Protein 2PKP (pdb70)

Foldseek 3Di:
DKQKFFEAEDEEDCELCQQFNPVQVPDDDLLSRLCCGSVSPDVCPSVPQAQRYEYEYEYAHHPDDLDLSSLSSCVSSNYQEYEYQYYNVNVCVSNLAQLRWYKHFHCVPPDGGFIWMQDVVVQWIQRVVVRDITHIDTDDDPSVQQNVLRHDVSSVVVVVVVVVVVD

B-factor: mean 32.88, std 17.93, range [8.74, 93.95]

GO terms:
  GO:0004409 homoaconitate hydratase activity (F, EXP)
  GO:0050075 maleate hydratase activity (F, EXP)
  GO:0008270 zinc ion binding (F, IDA)
  GO:0042803 protein homodimerization activity (F, IDA)
  GO:0003994 aconitate hydratase activity (F, IMP)
  GO:1902494 catalytic complex (C, IMP)

Nearest PDB structures (foldseek):
  2pkp-assembly1_A  TM=1.006E+00  e=1.187E-37  Methanocaldococcus jannaschii DSM 2661
  3vba-assembly2_D  TM=9.486E-01  e=2.256E-21  Methanocaldococcus jannaschii DSM 2661
  1v7l-assembly1_B  TM=9.435E-01  e=1.041E-19  Pyrococcus horikoshii OT3
  2b3y-assembly2_B  TM=7.464E-01  e=1.898E-09  Homo sapiens
  1fgh-assembly1_A  TM=8.667E-01  e=3.818E-08  Bos taurus

Organism: Methanocaldococcus jannaschii (strain ATCC 43067 / DSM 2661 / JAL-1 / JCM 10045 / NBRC 100440) (NCBI:txid243232)

Sequence (167 aa):
MIIKGRAHKFGDDVDTDAIIPGPYLRTTDPYELASHCMAGIDENFPKKVKEGDVIVAGENFGCGSSREQAVIAIKYCGIKAVIAKSFARIFYRNAINVGLIPIIANTDEIKDGDIVEIDLDKEEIVITNKNKTIKCETPKGLEREILAAGGLVNYLKKRKLIQSKKG

Radius of gyration: 15.85 Å; Cα contacts (8 Å, |Δi|>4): 387; chains: 1; bounding box: 47×44×29 Å

Structure (mmCIF, N/CA/C/O backbone):
data_2PKP
#
_entry.id   2PKP
#
_cell.length_a   90.992
_cell.length_b   108.283
_cell.length_c   45.449
_cell.angle_alpha   90.00
_cell.angle_beta   90.00
_cell.angle_gamma   90.00
#
_symmetry.space_group_name_H-M   'C 2 2 21'
#
loop_
_entity.id
_entity.type
_entity.pdbx_description
1 polymer 'Homoaconitase small subunit'
2 non-polymer 'ZINC ION'
3 non-polymer DI(HYDROXYETHYL)ETHER
4 water water
#
loop_
_atom_site.group_PDB
_atom_site.id
_atom_site.type_symbol
_atom_site.label_atom_id
_atom_site.label_alt_id
_atom_site.label_comp_id
_atom_site.label_asym_id
_atom_site.label_entity_id
_atom_site.label_seq_id
_atom_site.pdbx_PDB_ins_code
_atom_site.Cartn_x
_atom_site.Cartn_y
_atom_site.Cartn_z
_atom_site.occupancy
_atom_site.B_iso_or_equiv
_atom_site.auth_seq_id
_atom_site.auth_comp_id
_atom_site.auth_asym_id
_atom_site.auth_atom_id
_atom_site.pdbx_PDB_model_num
ATOM 1 N N . MET A 1 1 ? -5.246 14.599 19.227 1.00 26.47 1 MET A N 1
ATOM 2 C CA . MET A 1 1 ? -4.714 14.665 17.844 1.00 24.37 1 MET A CA 1
ATOM 3 C C . MET A 1 1 ? -3.435 13.851 17.715 1.00 20.90 1 MET A C 1
ATOM 4 O O . MET A 1 1 ? -2.799 13.488 18.707 1.00 19.35 1 MET A O 1
ATOM 9 N N . ILE A 1 2 ? -3.059 13.583 16.475 1.00 18.50 2 ILE A N 1
ATOM 10 C CA . ILE A 1 2 ? -1.871 12.800 16.193 1.00 17.78 2 ILE A CA 1
ATOM 11 C C . ILE A 1 2 ? -0.883 13.559 15.327 1.00 18.04 2 ILE A C 1
ATOM 12 O O . ILE A 1 2 ? -1.252 14.127 14.302 1.00 19.30 2 ILE A O 1
ATOM 17 N N . ILE A 1 3 ? 0.374 13.566 15.755 1.00 16.61 3 ILE A N 1
ATOM 18 C CA . ILE A 1 3 ? 1.439 14.221 15.009 1.00 16.97 3 ILE A CA 1
ATOM 19 C C . ILE A 1 3 ? 2.333 13.099 14.514 1.00 18.62 3 ILE A C 1
ATOM 20 O O . ILE A 1 3 ? 2.876 12.342 15.322 1.00 21.29 3 ILE A O 1
ATOM 25 N N . LYS A 1 4 ? 2.471 12.974 13.197 1.00 14.51 4 LYS A N 1
ATOM 26 C CA . LYS A 1 4 ? 3.299 11.921 12.622 1.00 14.45 4 LYS A CA 1
ATOM 27 C C . LYS A 1 4 ? 4.287 12.469 11.605 1.00 15.07 4 LYS A C 1
ATOM 28 O O . LYS A 1 4 ? 3.908 13.178 10.668 1.00 13.78 4 LYS A O 1
ATOM 34 N N . GLY A 1 5 ? 5.561 12.134 11.797 1.00 12.24 5 GLY A N 1
ATOM 35 C CA . GLY A 1 5 ? 6.589 12.597 10.882 1.00 11.56 5 GLY A CA 1
ATOM 36 C C 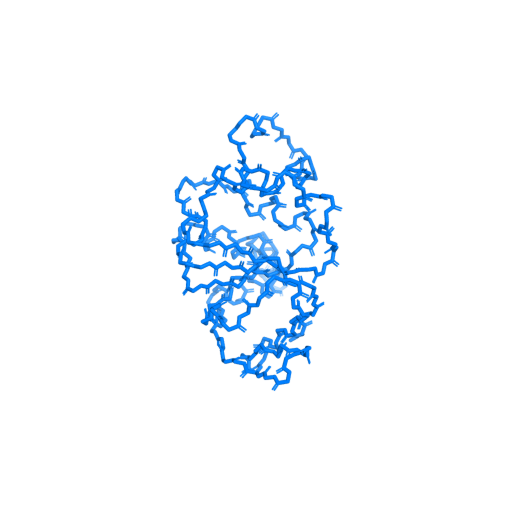. GLY A 1 5 ? 7.932 11.945 11.140 1.00 14.67 5 GLY A C 1
ATOM 37 O O . GLY A 1 5 ? 8.042 11.034 11.963 1.00 13.76 5 GLY A O 1
ATOM 38 N N . ARG A 1 6 ? 8.958 12.413 10.439 1.00 14.60 6 ARG A N 1
ATOM 39 C CA . ARG A 1 6 ? 10.289 11.862 10.603 1.00 15.30 6 ARG A CA 1
ATOM 40 C C . ARG A 1 6 ? 10.992 12.499 11.800 1.00 14.54 6 ARG A C 1
ATOM 41 O O . ARG A 1 6 ? 10.912 13.709 12.014 1.00 11.84 6 ARG A O 1
ATOM 49 N N . ALA A 1 7 ? 11.680 11.668 12.572 1.00 11.60 7 ALA A N 1
ATOM 50 C CA . ALA A 1 7 ? 12.394 12.125 13.752 1.00 14.17 7 ALA A CA 1
ATOM 51 C C . ALA A 1 7 ? 13.822 12.567 13.430 1.00 14.01 7 ALA A C 1
ATOM 52 O O . ALA A 1 7 ? 14.535 11.896 12.692 1.00 12.83 7 ALA A O 1
ATOM 54 N N . HIS A 1 8 ? 14.231 13.705 13.979 1.00 15.15 8 HIS A N 1
ATOM 55 C CA . HIS A 1 8 ? 15.593 14.192 13.780 1.00 15.92 8 HIS A CA 1
ATOM 56 C C . HIS A 1 8 ? 16.165 14.166 15.185 1.00 15.20 8 HIS A C 1
ATOM 57 O O . HIS A 1 8 ? 15.798 14.981 16.032 1.00 13.76 8 HIS A O 1
ATOM 64 N N . LYS A 1 9 ? 17.045 13.201 15.428 1.00 14.10 9 LYS A N 1
ATOM 65 C CA . LYS A 1 9 ? 17.611 13.002 16.749 1.00 15.44 9 LYS A CA 1
ATOM 66 C C . LYS A 1 9 ? 18.903 13.733 17.098 1.00 15.52 9 LYS A C 1
ATOM 67 O O . LYS A 1 9 ? 19.861 13.748 16.329 1.00 16.34 9 LYS A O 1
ATOM 73 N N . PHE A 1 10 ? 18.907 14.310 18.292 1.00 18.02 10 PHE A N 1
ATOM 74 C CA . PHE A 1 10 ? 20.044 15.048 18.825 1.00 15.69 10 PHE A CA 1
ATOM 75 C C . PHE A 1 10 ? 20.335 14.520 20.233 1.00 17.31 10 PHE A C 1
ATOM 76 O O . PHE A 1 10 ? 19.518 13.789 20.807 1.00 16.90 10 PHE A O 1
ATOM 84 N N . GLY A 1 11 ? 21.491 14.891 20.785 1.00 14.75 11 GLY A N 1
ATOM 85 C CA . GLY A 1 11 ? 21.868 14.422 22.108 1.00 14.94 11 GLY A CA 1
ATOM 86 C C . GLY A 1 11 ? 21.417 15.259 23.290 1.00 16.44 11 GLY A C 1
ATOM 87 O O . GLY A 1 11 ? 20.354 15.885 23.267 1.00 16.51 11 GLY A O 1
ATOM 88 N N . ASP A 1 12 ? 22.234 15.253 24.340 1.00 19.22 12 ASP A N 1
ATOM 89 C CA . ASP A 1 12 ? 21.948 16.002 25.560 1.00 19.40 12 ASP A CA 1
ATOM 90 C C . ASP A 1 12 ? 22.406 17.451 25.478 1.00 21.07 12 ASP A C 1
ATOM 91 O O . ASP A 1 12 ? 23.258 17.813 24.667 1.00 18.28 12 ASP A O 1
ATOM 96 N N . ASP A 1 13 ? 21.811 18.270 26.334 1.00 22.78 13 ASP A N 1
ATOM 97 C CA . ASP A 1 13 ? 22.140 19.679 26.453 1.00 25.57 13 ASP A CA 1
ATOM 98 C C . ASP A 1 13 ? 22.173 20.499 25.174 1.00 25.79 13 ASP A C 1
ATOM 99 O O . ASP A 1 13 ? 23.091 21.297 24.972 1.00 24.50 13 ASP A O 1
ATOM 104 N N . VAL A 1 14 ? 21.184 20.312 24.307 1.00 26.27 14 VAL A N 1
ATOM 105 C CA . VAL A 1 14 ? 21.119 21.096 23.080 1.00 24.85 14 VAL A CA 1
ATOM 106 C C . VAL A 1 14 ? 20.609 22.476 23.490 1.00 27.58 14 VAL A C 1
ATOM 107 O O . VAL A 1 14 ? 19.409 22.661 23.704 1.00 27.37 14 VAL A O 1
ATOM 111 N N . ASP A 1 15 ? 21.517 23.444 23.599 1.00 27.94 15 ASP A N 1
ATOM 112 C CA . ASP A 1 15 ? 21.140 24.789 24.039 1.00 27.81 15 ASP A CA 1
ATOM 113 C C . ASP A 1 15 ? 20.605 25.711 22.957 1.00 25.78 15 ASP A C 1
ATOM 114 O O . ASP A 1 15 ? 20.675 25.405 21.771 1.00 25.20 15 ASP A O 1
ATOM 119 N N . THR A 1 16 ? 20.074 26.851 23.388 1.00 26.22 16 THR A N 1
ATOM 120 C CA . THR A 1 16 ? 19.503 27.837 22.480 1.00 30.96 16 THR A CA 1
ATOM 121 C C . THR A 1 16 ? 20.448 28.288 21.369 1.00 32.18 16 THR A C 1
ATOM 122 O O . THR A 1 16 ? 20.000 28.566 20.257 1.00 34.32 16 THR A O 1
ATOM 126 N N . ASP A 1 17 ? 21.745 28.360 21.657 1.00 33.05 17 ASP A N 1
ATOM 127 C CA . ASP A 1 17 ? 22.708 28.779 20.637 1.00 34.71 17 ASP A CA 1
ATOM 128 C C . ASP A 1 17 ? 22.870 27.727 19.552 1.00 32.61 17 ASP A C 1
ATOM 129 O O . ASP A 1 17 ? 23.137 28.050 18.396 1.00 31.67 17 ASP A O 1
ATOM 134 N N . ALA A 1 18 ? 22.715 26.465 19.935 1.00 29.96 18 ALA A N 1
ATOM 135 C CA . ALA A 1 18 ? 22.809 25.371 18.982 1.00 27.63 18 ALA A CA 1
ATOM 136 C C . ALA A 1 18 ? 21.535 25.406 18.141 1.00 25.68 18 ALA A C 1
ATOM 137 O O . ALA A 1 18 ? 21.565 25.177 16.935 1.00 26.47 18 ALA A O 1
ATOM 139 N N . ILE A 1 19 ? 20.420 25.718 18.795 1.00 23.82 19 ILE A N 1
ATOM 140 C CA . ILE A 1 19 ? 19.124 25.784 18.133 1.00 24.10 19 ILE A CA 1
ATOM 141 C C . ILE A 1 19 ? 19.045 26.954 17.153 1.00 24.98 19 ILE A C 1
ATOM 142 O O . ILE A 1 19 ? 18.555 26.807 16.032 1.00 22.88 19 ILE A O 1
ATOM 147 N N . ILE A 1 20 ? 19.523 28.114 17.582 1.00 25.63 20 ILE A N 1
ATOM 148 C CA . ILE A 1 20 ? 19.515 29.307 16.741 1.00 26.72 20 ILE A CA 1
ATOM 149 C C . ILE A 1 20 ? 20.659 30.223 17.180 1.00 29.50 20 ILE A C 1
ATOM 150 O O . ILE A 1 20 ? 20.501 31.058 18.066 1.00 31.72 20 ILE A O 1
ATOM 155 N N . PRO A 1 21 ? 21.839 30.055 16.567 1.00 32.98 21 PRO A N 1
ATOM 156 C CA . PRO A 1 21 ? 23.035 30.847 16.871 1.00 35.90 21 PRO A CA 1
ATOM 157 C C . PRO A 1 21 ? 22.769 32.336 17.073 1.00 37.94 21 PRO A C 1
ATOM 158 O O . PRO A 1 21 ? 22.028 32.957 16.312 1.00 37.51 21 PRO A O 1
ATOM 162 N N . GLY A 1 22 ? 23.389 32.896 18.109 1.00 41.67 22 GLY A N 1
ATOM 163 C CA . GLY A 1 22 ? 23.222 34.303 18.433 1.00 43.25 22 GLY A CA 1
ATOM 164 C C . GLY A 1 22 ? 23.286 35.302 17.288 1.00 46.10 22 GLY A C 1
ATOM 165 O O . GLY A 1 22 ? 22.468 36.219 17.236 1.00 46.23 22 GLY A O 1
ATOM 166 N N . PRO A 1 23 ? 24.236 35.160 16.350 1.00 47.48 23 PRO A N 1
ATOM 167 C CA . PRO A 1 23 ? 24.331 36.107 15.235 1.00 50.49 23 PRO A CA 1
ATOM 168 C C . PRO A 1 23 ? 23.072 36.285 14.391 1.00 52.48 23 PRO A C 1
ATOM 169 O O . PRO A 1 23 ? 22.833 37.369 13.854 1.00 54.93 23 PRO A O 1
ATOM 173 N N . TYR A 1 24 ? 22.265 35.235 14.274 1.00 53.73 24 TYR A 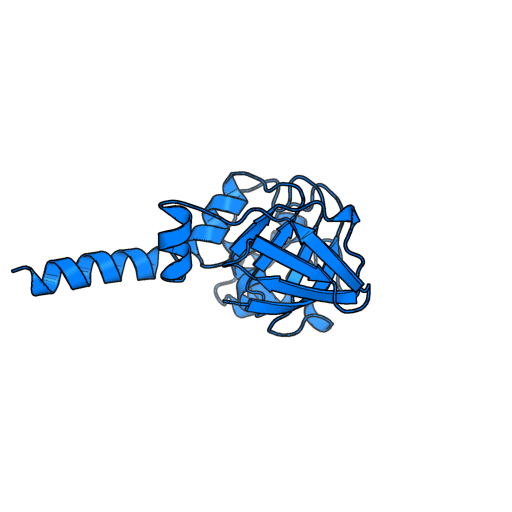N 1
ATOM 174 C CA . TYR A 1 24 ? 21.046 35.317 13.476 1.00 53.31 24 TYR A CA 1
ATOM 175 C C . TYR A 1 24 ? 19.924 36.055 14.193 1.00 55.20 24 TYR A C 1
ATOM 176 O O . TYR A 1 24 ? 18.927 36.426 13.578 1.00 55.72 24 TYR A O 1
ATOM 185 N N . LEU A 1 25 ? 20.089 36.270 15.492 1.00 58.02 25 LEU A N 1
ATOM 186 C CA . LEU A 1 25 ? 19.074 36.951 16.285 1.00 61.79 25 LEU A CA 1
ATOM 187 C C . LEU A 1 25 ? 18.780 38.373 15.808 1.00 65.19 25 LEU A C 1
ATOM 188 O O . LEU A 1 25 ? 17.883 39.036 16.331 1.00 64.68 25 LEU A O 1
ATOM 193 N N . ARG A 1 26 ? 19.529 38.838 14.814 1.00 67.38 26 ARG A N 1
ATOM 194 C CA . ARG A 1 26 ? 19.328 40.182 14.286 1.00 70.76 26 ARG A CA 1
ATOM 195 C C . ARG A 1 26 ? 18.387 40.161 13.086 1.00 70.26 26 ARG A C 1
ATOM 196 O O . ARG A 1 26 ? 18.722 40.661 12.012 1.00 70.79 26 ARG A O 1
ATOM 204 N N . THR A 1 27 ? 17.207 39.575 13.275 1.00 71.03 27 THR A N 1
ATOM 205 C CA . THR A 1 27 ? 16.214 39.490 12.210 1.00 71.70 27 THR A CA 1
ATOM 206 C C . THR A 1 27 ? 14.799 39.469 12.772 1.00 72.94 27 THR A C 1
ATOM 207 O O . THR A 1 27 ? 14.580 39.075 13.916 1.00 72.13 27 THR A O 1
ATOM 211 N N . THR A 1 28 ? 13.842 39.894 11.954 1.00 72.17 28 THR A N 1
ATOM 212 C CA . THR A 1 28 ? 12.441 39.927 12.357 1.00 72.25 28 THR A CA 1
ATOM 213 C C . THR A 1 28 ? 11.715 38.694 11.840 1.00 67.76 28 THR A C 1
ATOM 214 O O . THR A 1 28 ? 11.058 37.984 12.598 1.00 70.16 28 THR A O 1
ATOM 218 N N . ASP A 1 29 ? 11.847 38.448 10.542 1.00 66.29 29 ASP A N 1
ATOM 219 C CA . ASP A 1 29 ? 11.197 37.317 9.900 1.00 62.04 29 ASP A CA 1
ATOM 220 C C . ASP A 1 29 ? 11.434 36.005 10.649 1.00 57.19 29 ASP A C 1
ATOM 221 O O . ASP A 1 29 ? 12.575 35.585 10.844 1.00 56.71 29 ASP A O 1
ATOM 226 N N . PRO A 1 30 ? 10.350 35.347 11.091 1.00 52.48 30 PRO A N 1
ATOM 227 C CA . PRO A 1 30 ? 10.467 34.080 11.816 1.00 47.67 30 PRO A CA 1
ATOM 228 C C . PRO A 1 30 ? 10.996 32.993 10.885 1.00 44.74 30 PRO A C 1
ATOM 229 O O . PRO A 1 30 ? 11.728 32.101 11.304 1.00 39.83 30 PRO A O 1
ATOM 233 N N . TYR A 1 31 ? 10.617 33.081 9.616 1.00 44.39 31 TYR A N 1
ATOM 234 C CA . TYR A 1 31 ? 11.066 32.125 8.615 1.00 45.78 31 TYR A CA 1
ATOM 235 C C . TYR A 1 31 ? 12.569 32.280 8.427 1.00 46.77 31 TYR A C 1
ATOM 236 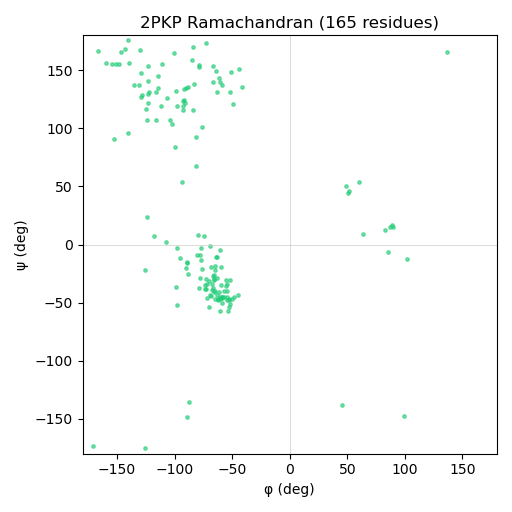O O . TYR A 1 31 ? 13.266 31.319 8.098 1.00 47.49 31 TYR A O 1
ATOM 245 N N . GLU A 1 32 ? 13.061 33.498 8.641 1.00 47.61 32 GLU A N 1
ATOM 246 C CA . GLU A 1 32 ? 14.485 33.782 8.516 1.00 47.96 32 GLU A CA 1
ATOM 247 C C . GLU A 1 32 ? 15.189 33.034 9.640 1.00 42.46 32 GLU A C 1
ATOM 248 O O . GLU A 1 32 ? 16.275 32.483 9.460 1.00 39.88 32 GLU A O 1
ATOM 254 N N . LEU A 1 33 ? 14.556 33.026 10.807 1.00 37.32 33 LEU A N 1
ATOM 255 C CA . LEU A 1 33 ? 15.091 32.332 11.967 1.00 32.83 33 LEU A CA 1
ATOM 256 C C . LEU A 1 33 ? 15.028 30.831 11.719 1.00 30.39 33 LEU A C 1
ATOM 257 O O . LEU A 1 33 ? 15.979 30.101 11.995 1.00 31.45 33 LEU A O 1
ATOM 262 N N . ALA A 1 34 ? 13.901 30.383 11.180 1.00 27.05 34 ALA A N 1
ATOM 263 C CA . ALA A 1 34 ? 13.690 28.970 10.900 1.00 24.61 34 ALA A CA 1
ATOM 264 C C . ALA A 1 34 ? 14.732 28.410 9.936 1.00 24.10 34 ALA A C 1
ATOM 265 O O . ALA A 1 34 ? 15.137 27.258 10.060 1.00 21.89 34 ALA A O 1
ATOM 267 N N . SER A 1 35 ? 15.179 29.226 8.986 1.00 23.54 35 SER A N 1
ATOM 268 C CA . SER A 1 35 ? 16.165 28.777 8.012 1.00 25.11 35 SER A CA 1
ATOM 269 C C . SER A 1 35 ? 17.505 28.401 8.652 1.00 24.11 35 SER A C 1
ATOM 270 O O . SER A 1 35 ? 18.370 27.817 8.002 1.00 25.96 35 SER A O 1
ATOM 273 N N . HIS A 1 36 ? 17.682 28.732 9.925 1.00 23.68 36 HIS A N 1
ATOM 274 C CA . HIS A 1 36 ? 18.922 28.382 10.609 1.00 23.76 36 HIS A CA 1
ATOM 275 C C . HIS A 1 36 ? 18.675 27.568 11.870 1.00 22.90 36 HIS A C 1
ATOM 276 O O . HIS A 1 36 ? 19.501 27.537 12.779 1.00 24.82 36 HIS A O 1
ATOM 283 N N . CYS A 1 37 ? 17.530 26.894 11.907 1.00 23.51 37 CYS A N 1
ATOM 284 C CA . CYS A 1 37 ? 17.171 26.068 13.045 1.00 21.45 37 CYS A CA 1
ATOM 285 C C . CYS A 1 37 ? 18.171 24.926 13.204 1.00 21.61 37 CYS A C 1
ATOM 286 O O . CYS A 1 37 ? 18.489 24.232 12.238 1.00 21.97 37 CYS A O 1
ATOM 289 N N . MET A 1 38 ? 18.663 24.742 14.426 1.00 19.70 38 MET A N 1
ATOM 290 C CA . MET A 1 38 ? 19.634 23.688 14.742 1.00 23.76 38 MET A CA 1
ATOM 291 C C . MET A 1 38 ? 20.977 23.858 14.025 1.00 25.66 38 MET A C 1
ATOM 292 O O . MET A 1 38 ? 21.823 22.961 14.072 1.00 25.05 38 MET A O 1
ATOM 297 N N . ALA A 1 39 ? 21.175 24.997 13.366 1.00 26.79 39 ALA A N 1
ATOM 298 C CA . ALA A 1 39 ? 22.417 25.247 12.634 1.00 29.72 39 ALA A CA 1
ATOM 299 C C . ALA A 1 39 ? 23.635 25.206 13.545 1.00 31.87 39 ALA A C 1
ATOM 300 O O . ALA A 1 39 ? 24.757 25.028 13.076 1.00 33.37 39 ALA A O 1
ATOM 302 N N . GLY A 1 40 ? 23.403 25.363 14.846 1.00 32.98 40 GLY A N 1
ATOM 303 C CA . GLY A 1 40 ? 24.487 25.342 15.809 1.00 32.19 40 GLY A CA 1
ATOM 304 C C . GLY A 1 40 ? 25.179 23.998 15.940 1.00 34.05 40 GLY A C 1
ATOM 305 O O . GLY A 1 40 ? 26.352 23.941 16.302 1.00 34.78 40 GLY A O 1
ATOM 306 N N . ILE A 1 41 ? 24.463 22.912 15.659 1.00 34.61 41 ILE A N 1
ATOM 307 C CA . ILE A 1 41 ? 25.058 21.586 15.753 1.00 34.52 41 ILE A CA 1
ATOM 308 C C . ILE A 1 41 ? 24.917 20.769 14.474 1.00 34.35 41 ILE A C 1
ATOM 309 O O . ILE A 1 41 ? 25.681 19.832 14.246 1.00 35.82 41 ILE A O 1
ATOM 314 N N . ASP A 1 42 ? 23.947 21.121 13.636 1.00 34.92 42 ASP A N 1
ATOM 315 C CA . ASP A 1 42 ? 23.757 20.417 12.373 1.00 32.83 42 ASP A CA 1
ATOM 316 C C . ASP A 1 42 ? 23.395 21.387 11.256 1.00 31.40 42 ASP A C 1
ATOM 317 O O . ASP A 1 42 ? 22.238 21.752 11.085 1.00 23.99 42 ASP A O 1
ATOM 322 N N . GLU A 1 43 ? 24.403 21.795 10.496 1.00 33.17 43 GLU A N 1
ATOM 323 C CA . GLU A 1 43 ? 24.214 22.739 9.400 1.00 37.01 43 GLU A CA 1
ATOM 324 C C . GLU A 1 43 ? 23.337 22.192 8.280 1.00 36.22 43 GLU A C 1
ATOM 325 O O . GLU A 1 43 ? 22.922 22.932 7.392 1.00 38.22 43 GLU A O 1
ATOM 331 N N . ASN A 1 44 ? 23.053 20.898 8.320 1.00 37.80 44 ASN A N 1
ATOM 332 C CA . ASN A 1 44 ? 22.230 20.284 7.288 1.00 38.48 44 ASN A CA 1
ATOM 333 C C . ASN A 1 44 ? 20.746 20.193 7.666 1.00 36.87 44 ASN A C 1
ATOM 334 O O . ASN A 1 44 ? 19.907 19.908 6.811 1.00 37.20 44 ASN A O 1
ATOM 339 N N . PHE A 1 45 ? 20.420 20.446 8.934 1.00 32.81 45 PHE A N 1
ATOM 340 C CA . PHE A 1 45 ? 19.031 20.363 9.399 1.00 28.21 45 PHE A CA 1
ATOM 341 C C . PHE A 1 45 ? 18.028 21.178 8.581 1.00 28.11 45 PHE A C 1
ATOM 342 O O . PHE A 1 45 ? 17.029 20.645 8.110 1.00 24.65 45 PHE A O 1
ATOM 350 N N . PRO A 1 46 ? 18.279 22.485 8.403 1.00 29.19 46 PRO A N 1
ATOM 351 C CA . PRO A 1 46 ? 17.353 23.323 7.633 1.00 30.44 46 PRO A CA 1
ATOM 352 C C . PRO A 1 46 ? 17.010 22.767 6.249 1.00 32.65 46 PRO A C 1
ATOM 353 O O . PRO A 1 46 ? 15.912 22.986 5.740 1.00 31.81 46 PRO A O 1
ATOM 357 N N . LYS A 1 47 ? 17.953 22.045 5.649 1.00 33.85 47 LYS A N 1
ATOM 358 C CA . LYS A 1 47 ? 17.755 21.470 4.320 1.00 36.74 47 LYS A CA 1
ATOM 359 C C . LYS A 1 47 ? 17.140 20.068 4.337 1.00 35.50 47 LYS A C 1
ATOM 360 O O . LYS A 1 47 ? 16.677 19.582 3.305 1.00 34.64 47 LYS A O 1
ATOM 366 N N . LYS A 1 48 ? 17.140 19.420 5.501 1.00 33.23 48 LYS A N 1
ATOM 367 C CA . LYS A 1 48 ? 16.585 18.071 5.633 1.00 32.89 48 LYS A CA 1
ATOM 368 C C . LYS A 1 48 ? 15.168 18.056 6.205 1.00 32.28 48 LYS A C 1
ATOM 369 O O . LYS A 1 48 ? 14.343 17.227 5.818 1.00 32.58 48 LYS A O 1
ATOM 375 N N . VAL A 1 49 ? 14.897 18.964 7.138 1.00 29.33 49 VAL A N 1
ATOM 376 C CA . VAL A 1 49 ? 13.598 19.025 7.797 1.00 27.45 49 VAL A CA 1
ATOM 377 C C . VAL A 1 49 ? 12.421 19.305 6.865 1.00 27.06 49 VAL A C 1
ATOM 378 O O . VAL A 1 49 ? 12.534 20.065 5.903 1.00 25.47 49 VAL A O 1
ATOM 382 N N . LYS A 1 50 ? 11.290 18.675 7.165 1.00 25.79 50 LYS A N 1
ATOM 383 C CA . LYS A 1 50 ? 10.072 18.859 6.385 1.00 26.31 50 LYS A CA 1
ATOM 384 C C . LYS A 1 50 ? 8.927 19.192 7.326 1.00 23.41 50 LYS A C 1
ATOM 385 O O . LYS A 1 50 ? 8.894 18.726 8.469 1.00 21.84 50 LYS A O 1
ATOM 391 N N . GLU A 1 51 ? 7.991 20.004 6.848 1.00 21.97 51 GLU A N 1
ATOM 392 C CA . GLU A 1 51 ? 6.831 20.371 7.652 1.00 21.85 51 GLU A CA 1
ATOM 393 C C . GLU A 1 51 ? 6.209 19.077 8.168 1.00 21.99 51 GLU A C 1
ATOM 394 O O . GLU A 1 51 ? 5.999 18.136 7.401 1.00 22.49 51 GLU A O 1
ATOM 400 N N . GLY A 1 52 ? 5.937 19.019 9.466 1.00 21.71 52 GLY A N 1
ATOM 401 C CA . GLY A 1 52 ? 5.346 17.822 10.034 1.00 20.05 52 GLY A CA 1
ATOM 402 C C . GLY A 1 52 ? 6.348 16.943 10.758 1.00 18.31 52 GLY A C 1
ATOM 403 O O . GLY A 1 52 ? 5.966 16.019 11.472 1.00 19.32 52 GLY A O 1
ATOM 404 N N . ASP A 1 53 ? 7.633 17.220 10.569 1.00 19.06 53 ASP A N 1
ATOM 405 C CA . ASP A 1 53 ? 8.671 16.440 11.229 1.00 16.85 53 ASP A CA 1
ATOM 406 C C . ASP A 1 53 ? 8.743 16.752 12.719 1.00 15.47 53 ASP A C 1
ATOM 407 O O . ASP A 1 53 ? 8.080 17.666 13.214 1.00 14.76 53 ASP A O 1
ATOM 412 N N . VAL A 1 54 ? 9.562 15.984 13.425 1.00 14.48 54 VAL A N 1
ATOM 413 C CA . VAL A 1 54 ? 9.700 16.130 14.864 1.00 14.86 54 VAL A CA 1
ATOM 414 C C . VAL A 1 54 ? 11.160 16.106 15.300 1.00 13.94 54 VAL A C 1
ATOM 415 O O . VAL A 1 54 ? 11.952 15.304 14.809 1.00 13.39 54 VAL A O 1
ATOM 419 N N . ILE A 1 55 ? 11.511 16.996 16.219 1.00 16.54 55 ILE A N 1
ATOM 420 C CA . ILE A 1 55 ? 12.866 17.034 16.746 1.00 16.29 55 ILE A CA 1
ATOM 421 C C . ILE A 1 55 ? 12.839 16.148 17.976 1.00 14.19 55 ILE A C 1
ATOM 422 O O . ILE A 1 55 ? 11.927 16.240 18.796 1.00 14.98 55 ILE A O 1
ATOM 427 N N . VAL A 1 56 ? 13.830 15.278 18.088 1.00 14.71 56 VAL A N 1
ATOM 428 C CA . VAL A 1 56 ? 13.931 14.368 19.217 1.00 14.24 56 VAL A CA 1
ATOM 429 C C . VAL A 1 56 ? 15.292 14.607 19.872 1.00 15.42 56 VAL A C 1
ATOM 430 O O . VAL A 1 56 ? 16.318 14.631 19.189 1.00 15.67 56 VAL A O 1
ATOM 434 N N . ALA A 1 57 ? 15.308 14.812 21.186 1.00 13.15 57 ALA A N 1
ATOM 435 C CA . ALA A 1 57 ? 16.570 15.075 21.869 1.00 14.29 57 ALA A CA 1
ATOM 436 C C . ALA A 1 57 ? 16.706 14.400 23.223 1.00 15.27 57 ALA A C 1
ATOM 437 O O . ALA A 1 57 ? 15.775 13.756 23.720 1.00 12.49 57 ALA A O 1
ATOM 439 N N . GLY A 1 58 ? 17.882 14.566 23.816 1.00 14.42 58 GLY A N 1
ATOM 440 C CA . GLY A 1 58 ? 18.161 13.973 25.108 1.00 13.48 58 GLY A CA 1
ATOM 441 C C . GLY A 1 58 ? 17.739 14.853 26.265 1.00 16.55 58 GLY A C 1
ATOM 442 O O . GLY A 1 58 ? 16.660 15.444 26.258 1.00 16.51 58 GLY A O 1
ATOM 443 N N . GLU A 1 59 ? 18.608 14.957 27.261 1.00 16.06 59 GLU A N 1
ATOM 444 C CA . GLU A 1 59 ? 18.317 15.752 28.446 1.00 19.43 59 GLU A CA 1
ATOM 445 C C . GLU A 1 59 ? 18.518 17.244 28.248 1.00 17.57 59 GLU A C 1
ATOM 446 O O . GLU A 1 59 ? 19.311 17.680 27.410 1.00 19.66 59 GLU A O 1
ATOM 452 N N . ASN A 1 60 ? 17.766 18.017 29.020 1.00 18.85 60 ASN A N 1
ATOM 453 C CA . ASN A 1 60 ? 17.888 19.465 29.035 1.00 19.62 60 ASN A CA 1
ATOM 454 C C . ASN A 1 60 ? 17.846 20.194 27.689 1.00 18.98 60 ASN A C 1
ATOM 455 O O . ASN A 1 60 ? 18.649 21.094 27.436 1.00 19.64 60 ASN A O 1
ATOM 460 N N . PHE A 1 61 ? 16.894 19.830 26.835 1.00 18.78 61 PHE A N 1
ATOM 461 C CA . PHE A 1 61 ? 16.764 20.478 25.534 1.00 17.72 61 PHE A CA 1
ATOM 462 C C . PHE A 1 61 ? 16.344 21.941 25.713 1.00 18.40 61 PHE A C 1
ATOM 463 O O . PHE A 1 61 ? 15.496 22.260 26.550 1.00 18.22 61 PHE A O 1
ATOM 471 N N . GLY A 1 62 ? 16.932 22.822 24.911 1.00 18.77 62 GLY A N 1
ATOM 472 C CA . GLY A 1 62 ? 16.597 24.235 24.993 1.00 20.85 62 GLY A CA 1
ATOM 473 C C . GLY A 1 62 ? 17.356 24.960 26.090 1.00 22.82 62 GLY A C 1
ATOM 474 O O . GLY A 1 62 ? 17.036 26.093 26.439 1.00 19.33 62 GLY A O 1
ATOM 475 N N . CYS A 1 63 ? 18.370 24.296 26.630 1.00 26.92 63 CYS A N 1
ATOM 476 C CA . CYS A 1 63 ? 19.188 24.851 27.693 1.00 32.87 63 CYS A CA 1
ATOM 477 C C . CYS A 1 63 ? 19.725 26.242 27.400 1.00 39.05 63 CYS A C 1
ATOM 478 O O . CYS A 1 63 ? 19.987 26.600 26.250 1.00 34.42 63 CYS A O 1
ATOM 481 N N . GLY A 1 64 ? 19.891 27.021 28.464 1.00 46.41 64 GLY A N 1
ATOM 482 C CA . GLY A 1 64 ? 20.441 28.352 28.328 1.00 57.20 64 GLY A CA 1
ATOM 483 C C . GLY A 1 64 ? 19.471 29.510 28.309 1.00 64.63 64 GLY A C 1
ATOM 484 O O . GLY A 1 64 ? 18.414 29.492 28.947 1.00 64.51 64 GLY A O 1
ATOM 485 N N . SER A 1 65 ? 19.878 30.522 27.554 1.00 69.81 65 SER A N 1
ATOM 486 C CA . SER A 1 65 ? 19.158 31.768 27.366 1.00 75.75 65 SER A CA 1
ATOM 487 C C . SER A 1 65 ? 17.654 31.787 27.120 1.00 76.01 65 SER A C 1
ATOM 488 O O . SER A 1 65 ? 17.065 30.857 26.569 1.00 79.76 65 SER A O 1
ATOM 491 N N . SER A 1 66 ? 17.049 32.882 27.563 1.00 79.38 66 SER A N 1
ATOM 492 C CA . SER A 1 66 ? 15.626 33.128 27.408 1.00 79.68 66 SER A CA 1
ATOM 493 C C . SER A 1 66 ? 15.323 33.669 26.012 1.00 79.23 66 SER A C 1
ATOM 494 O O . SER A 1 66 ? 14.944 34.828 25.849 1.00 80.52 66 SER A O 1
ATOM 497 N N . ARG A 1 67 ? 15.505 32.818 25.005 1.00 75.71 67 ARG A N 1
ATOM 498 C CA . ARG A 1 67 ? 15.298 33.214 23.619 1.00 71.61 67 ARG A CA 1
ATOM 499 C C . ARG A 1 67 ? 14.013 32.722 22.976 1.00 66.97 67 ARG A C 1
ATOM 500 O O . ARG A 1 67 ? 13.882 31.542 22.656 1.00 67.60 67 ARG A O 1
ATOM 508 N N . GLU A 1 68 ? 13.067 33.634 22.781 1.00 62.50 68 GLU A N 1
ATOM 509 C CA . GLU A 1 68 ? 11.810 33.284 22.142 1.00 58.41 68 GLU A CA 1
ATOM 510 C C . GLU A 1 68 ? 12.099 32.862 20.702 1.00 51.69 68 GLU A C 1
ATOM 511 O O . GLU A 1 68 ? 11.313 32.145 20.079 1.00 50.21 68 GLU A O 1
ATOM 517 N N . GLN A 1 69 ? 13.240 33.303 20.181 1.00 43.77 69 GLN A N 1
ATOM 518 C CA . GLN A 1 69 ? 13.628 32.978 18.814 1.00 39.03 69 GLN A CA 1
ATOM 519 C C . GLN A 1 69 ? 13.908 31.497 18.609 1.00 31.77 69 GLN A C 1
ATOM 520 O O . GLN A 1 69 ? 13.708 30.972 17.518 1.00 28.57 69 GLN A O 1
ATOM 526 N N . ALA A 1 70 ? 14.382 30.827 19.652 1.00 24.33 70 ALA A N 1
ATOM 527 C CA . ALA A 1 70 ? 14.680 29.406 19.556 1.00 23.62 70 ALA A CA 1
ATOM 528 C C . ALA A 1 70 ? 13.416 28.600 19.247 1.00 23.55 70 ALA A C 1
ATOM 529 O O . ALA A 1 70 ? 13.423 27.741 18.364 1.00 24.03 70 ALA A O 1
ATOM 531 N N . VAL A 1 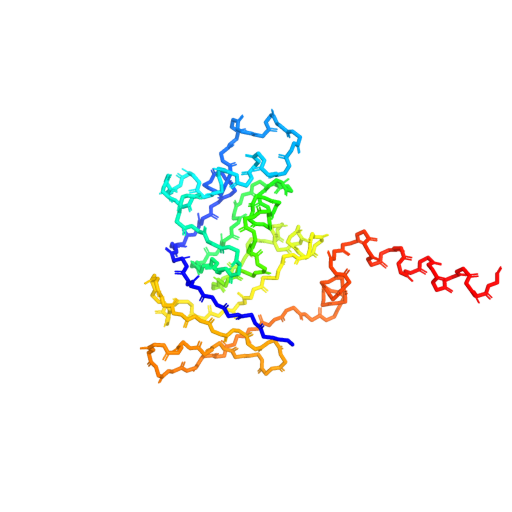71 ? 12.333 28.881 19.970 1.00 21.06 71 VAL A N 1
ATOM 532 C CA . VAL A 1 71 ? 11.084 28.162 19.754 1.00 20.18 71 VAL A CA 1
ATOM 533 C C . VAL A 1 71 ? 10.428 28.594 18.458 1.00 20.93 71 VAL A C 1
ATOM 534 O O . VAL A 1 71 ? 9.724 27.814 17.827 1.00 19.33 71 VAL A O 1
ATOM 538 N N . ILE A 1 72 ? 10.656 29.844 18.064 1.00 22.81 72 ILE A N 1
ATOM 539 C CA . ILE A 1 72 ? 10.091 30.358 16.823 1.00 22.59 72 ILE A CA 1
ATOM 540 C C . ILE A 1 72 ? 10.816 29.730 15.628 1.00 20.56 72 ILE A C 1
ATOM 541 O O . ILE A 1 72 ? 10.211 29.482 14.589 1.00 20.87 72 ILE A O 1
ATOM 546 N N . ALA A 1 73 ? 12.109 29.464 15.796 1.00 19.04 73 ALA A N 1
ATOM 547 C CA . ALA A 1 73 ? 12.920 28.854 14.746 1.00 19.59 73 ALA A CA 1
ATOM 548 C C . ALA A 1 73 ? 12.422 27.441 14.483 1.00 17.86 73 ALA A C 1
ATOM 549 O O . ALA A 1 73 ? 12.344 27.001 13.339 1.00 19.48 73 ALA A O 1
ATOM 551 N N . ILE A 1 74 ? 12.088 26.731 15.555 1.00 18.15 74 ILE A N 1
ATOM 552 C CA . ILE A 1 74 ? 11.581 25.371 15.444 1.00 16.23 74 ILE A CA 1
ATOM 553 C C . ILE A 1 74 ? 10.172 25.386 14.841 1.00 18.92 74 ILE A C 1
ATOM 554 O O . ILE A 1 74 ? 9.904 24.725 13.834 1.00 18.89 74 ILE A O 1
ATOM 559 N N . LYS A 1 75 ? 9.281 26.162 15.453 1.00 19.55 75 LYS A N 1
ATOM 560 C CA . LYS A 1 75 ? 7.900 26.260 14.994 1.00 22.66 75 LYS A CA 1
ATOM 561 C C . LYS A 1 75 ? 7.787 26.649 13.521 1.00 24.84 75 LYS A C 1
ATOM 562 O O . LYS A 1 75 ? 6.949 26.105 12.793 1.00 24.81 75 LYS A O 1
ATOM 568 N N . TYR A 1 76 ? 8.630 27.571 13.068 1.00 23.62 76 TYR A N 1
ATOM 569 C CA . TYR A 1 76 ? 8.550 27.986 11.675 1.00 24.76 76 TYR A CA 1
ATOM 570 C C . TYR A 1 76 ? 9.208 27.064 10.652 1.00 24.35 76 TYR A C 1
ATOM 571 O O . TYR A 1 76 ? 9.306 27.405 9.471 1.00 22.05 76 TYR A O 1
ATOM 580 N N . CYS A 1 77 ? 9.644 25.893 11.109 1.00 22.91 77 CYS A N 1
ATOM 581 C CA . CYS A 1 77 ? 10.218 24.882 10.223 1.00 24.56 77 CYS A CA 1
ATOM 582 C C . CYS A 1 77 ? 9.073 23.920 9.944 1.00 24.69 77 CYS A C 1
ATOM 583 O O . CYS A 1 77 ? 9.214 22.963 9.183 1.00 28.55 77 CYS A O 1
ATOM 586 N N . GLY A 1 78 ? 7.933 24.182 10.574 1.0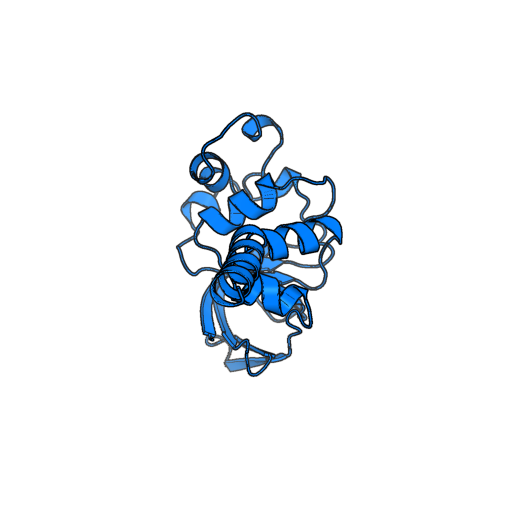0 24.53 78 GLY A N 1
ATOM 587 C CA . GLY A 1 78 ? 6.782 23.319 10.397 1.00 27.72 78 GLY A CA 1
ATOM 588 C C . GLY A 1 78 ? 6.792 22.193 11.415 1.00 28.87 78 GLY A C 1
ATOM 589 O O . GLY A 1 78 ? 6.099 21.193 11.248 1.00 27.76 78 GLY A O 1
ATOM 590 N N . ILE A 1 79 ? 7.588 22.356 12.471 1.00 28.33 79 ILE A N 1
ATOM 591 C CA . ILE A 1 79 ? 7.686 21.358 13.532 1.00 25.14 79 ILE A CA 1
ATOM 592 C C . ILE A 1 79 ? 6.693 21.691 14.642 1.00 25.97 79 ILE A C 1
ATOM 593 O O . ILE A 1 79 ? 6.769 22.748 15.263 1.00 26.64 79 ILE A O 1
ATOM 598 N N . LYS A 1 80 ? 5.761 20.776 14.885 1.00 25.16 80 LYS A N 1
ATOM 599 C CA . LYS A 1 80 ? 4.727 20.969 15.895 1.00 25.60 80 LYS A CA 1
ATOM 600 C C . LYS A 1 80 ? 5.096 20.460 17.284 1.00 22.67 80 LYS A C 1
ATOM 601 O O . LYS A 1 80 ? 4.499 20.875 18.275 1.00 23.81 80 LYS A O 1
ATOM 607 N N . ALA A 1 81 ? 6.072 19.563 17.361 1.00 19.41 81 ALA A N 1
ATOM 608 C CA . ALA A 1 81 ? 6.467 19.023 18.652 1.00 19.16 81 ALA A CA 1
ATOM 609 C C . ALA A 1 81 ? 7.937 18.658 18.759 1.00 16.74 81 ALA A C 1
ATOM 610 O O . ALA A 1 81 ? 8.610 18.381 17.768 1.00 15.90 81 ALA A O 1
ATOM 612 N N . VAL A 1 82 ? 8.419 18.656 19.993 1.00 13.82 82 VAL A N 1
ATOM 613 C CA . VAL A 1 82 ? 9.791 18.293 20.287 1.00 12.10 82 VAL A CA 1
ATOM 614 C C . VAL A 1 82 ? 9.692 17.237 21.365 1.00 11.98 82 VAL A C 1
ATOM 615 O O . VAL A 1 82 ? 9.008 17.433 22.370 1.00 11.83 82 VAL A O 1
ATOM 619 N N . ILE A 1 83 ? 10.351 16.110 21.149 1.00 8.74 83 ILE A N 1
ATOM 620 C CA . ILE A 1 83 ? 10.340 15.042 22.134 1.00 12.61 83 ILE A CA 1
ATOM 621 C C . ILE A 1 83 ? 11.713 15.012 22.795 1.00 12.41 83 ILE A C 1
ATOM 622 O O . ILE A 1 83 ? 12.729 14.928 22.107 1.00 15.68 83 ILE A O 1
ATOM 627 N N . ALA A 1 84 ? 11.748 15.087 24.119 1.00 12.83 84 ALA A N 1
ATOM 628 C CA . ALA A 1 84 ? 13.023 15.056 24.832 1.00 15.45 84 ALA A CA 1
ATOM 629 C C . ALA A 1 84 ? 12.879 14.352 26.179 1.00 17.04 84 ALA A C 1
ATOM 630 O O . ALA A 1 84 ? 11.760 14.125 26.651 1.00 15.31 84 ALA A O 1
ATOM 632 N N . LYS A 1 85 ? 14.013 14.000 26.786 1.00 16.16 85 LYS A N 1
ATOM 633 C CA . LYS A 1 85 ? 14.003 13.350 28.093 1.00 17.15 85 LYS A CA 1
ATOM 634 C C . LYS A 1 85 ? 13.638 14.401 29.134 1.00 16.93 85 LYS A C 1
ATOM 635 O O . LYS A 1 85 ? 12.978 14.103 30.124 1.00 18.44 85 LYS A O 1
ATOM 641 N N . SER A 1 86 ? 14.088 15.632 28.904 1.00 16.46 86 SER A N 1
ATOM 642 C CA . SER A 1 86 ? 13.777 16.749 29.791 1.00 16.60 86 SER A CA 1
ATOM 643 C C . SER A 1 86 ? 13.985 18.065 29.043 1.00 17.95 86 SER A C 1
ATOM 644 O O . SER A 1 86 ? 14.736 18.127 28.065 1.00 16.06 86 SER A O 1
ATOM 647 N N . PHE A 1 87 ? 13.311 19.113 29.508 1.00 18.69 87 PHE A N 1
ATOM 648 C CA . PHE A 1 87 ? 13.382 20.427 28.879 1.00 21.03 87 PHE A CA 1
ATOM 649 C C . PHE A 1 87 ? 13.827 21.518 29.837 1.00 22.73 87 PHE A C 1
ATOM 650 O O . PHE A 1 87 ? 13.415 21.537 30.999 1.00 23.19 87 PHE A O 1
ATOM 658 N N . ALA A 1 88 ? 14.652 22.437 29.344 1.00 21.33 88 ALA A N 1
ATOM 659 C CA . ALA A 1 88 ? 15.070 23.563 30.162 1.00 22.25 88 ALA A CA 1
ATOM 660 C C . ALA A 1 88 ? 13.756 24.274 30.500 1.00 21.43 88 ALA A C 1
ATOM 661 O O . ALA A 1 88 ? 12.860 24.388 29.655 1.00 18.47 88 ALA A O 1
ATOM 663 N N . ARG A 1 89 ? 13.639 24.733 31.738 1.00 24.75 89 ARG A N 1
ATOM 664 C CA . ARG A 1 89 ? 12.432 25.403 32.204 1.00 27.71 89 ARG A CA 1
ATOM 665 C C . ARG A 1 89 ? 11.960 26.554 31.326 1.00 25.46 89 ARG A C 1
ATOM 666 O O . ARG A 1 89 ? 10.795 26.604 30.944 1.00 24.01 89 ARG A O 1
ATOM 674 N N . ILE A 1 90 ? 12.861 27.476 31.006 1.00 25.15 90 ILE A N 1
ATOM 675 C CA . ILE A 1 90 ? 12.498 28.630 30.198 1.00 25.81 90 ILE A CA 1
ATOM 676 C C . ILE A 1 90 ? 12.048 28.242 28.796 1.00 25.92 90 ILE A C 1
ATOM 677 O O . ILE A 1 90 ? 11.054 28.763 28.292 1.00 24.75 90 ILE A O 1
ATOM 682 N N . PHE A 1 91 ? 12.774 27.323 28.169 1.00 24.34 91 PHE A N 1
ATOM 683 C CA . PHE A 1 91 ? 12.413 26.882 26.828 1.00 21.84 91 PHE A CA 1
ATOM 684 C C . PHE A 1 91 ? 11.000 26.307 26.839 1.00 19.86 91 PHE A C 1
ATOM 685 O O . PHE A 1 91 ? 10.184 26.620 25.978 1.00 18.16 91 PHE A O 1
ATOM 693 N N . TYR A 1 92 ? 10.728 25.462 27.829 1.00 21.66 92 TYR A N 1
ATOM 694 C CA . TYR A 1 92 ? 9.428 24.815 27.968 1.00 21.26 92 TYR A CA 1
ATOM 695 C C . TYR A 1 92 ? 8.304 25.845 27.960 1.00 23.95 92 TYR A C 1
ATOM 696 O O . TYR A 1 92 ? 7.303 25.693 27.256 1.00 21.20 92 TYR A O 1
ATOM 705 N N . ARG A 1 93 ? 8.483 26.893 28.755 1.00 25.42 93 ARG A N 1
ATOM 706 C CA . ARG A 1 93 ? 7.494 27.953 28.864 1.00 28.04 93 ARG A CA 1
ATOM 707 C C . ARG A 1 93 ? 7.308 28.662 27.526 1.00 24.86 93 ARG A C 1
ATOM 708 O O . ARG A 1 93 ? 6.176 28.868 27.078 1.00 23.15 93 ARG A O 1
ATOM 716 N N . ASN A 1 94 ? 8.416 29.030 26.889 1.00 22.79 94 ASN A N 1
ATOM 717 C CA . ASN A 1 94 ? 8.351 29.711 25.599 1.00 21.30 94 ASN A CA 1
ATOM 718 C C . ASN A 1 94 ? 7.671 28.839 24.556 1.00 19.00 94 ASN A C 1
ATOM 719 O O . ASN A 1 94 ? 6.873 29.325 23.752 1.00 21.23 94 ASN A O 1
ATOM 724 N N . ALA A 1 95 ? 7.986 27.548 24.572 1.00 17.68 95 ALA A N 1
ATOM 725 C CA . ALA A 1 95 ? 7.395 26.621 23.617 1.00 18.69 95 ALA A CA 1
ATOM 726 C C . ALA A 1 95 ? 5.874 26.633 23.761 1.00 17.87 95 ALA A C 1
ATOM 727 O O . ALA A 1 95 ? 5.149 26.776 22.777 1.00 16.92 95 ALA A O 1
ATOM 729 N N . ILE A 1 96 ? 5.401 26.477 24.993 1.00 20.09 96 ILE A N 1
ATOM 730 C CA . ILE A 1 96 ? 3.967 26.485 25.272 1.00 21.66 96 ILE A CA 1
ATOM 731 C C . ILE A 1 96 ? 3.328 27.762 24.726 1.00 22.40 96 ILE A C 1
ATOM 732 O O . ILE A 1 96 ? 2.299 27.723 24.049 1.00 21.37 96 ILE A O 1
ATOM 737 N N . ASN A 1 97 ? 3.954 28.896 25.015 1.00 22.62 97 ASN A N 1
ATOM 738 C CA . ASN A 1 97 ? 3.421 30.179 24.581 1.00 25.00 97 ASN A CA 1
ATOM 739 C C . ASN A 1 97 ? 3.361 30.454 23.080 1.00 24.87 97 ASN A C 1
ATOM 740 O O . ASN A 1 97 ? 2.633 31.351 22.662 1.00 24.73 97 ASN A O 1
ATOM 745 N N . VAL A 1 98 ? 4.110 29.704 22.270 1.00 24.04 98 VAL A N 1
ATOM 746 C CA . VAL A 1 98 ? 4.053 29.893 20.817 1.00 22.60 98 VAL A CA 1
ATOM 747 C C . VAL A 1 98 ? 3.327 28.731 20.154 1.00 22.18 98 VAL A C 1
ATOM 748 O O . VAL A 1 98 ? 3.216 28.677 18.932 1.00 21.81 98 VAL A O 1
ATOM 752 N N . GLY A 1 99 ? 2.837 27.795 20.960 1.00 22.43 99 GLY A N 1
ATOM 753 C CA . GLY A 1 99 ? 2.122 26.656 20.403 1.00 23.90 99 GLY A CA 1
ATOM 754 C C . GLY A 1 99 ? 2.989 25.468 20.005 1.00 24.10 99 GLY A C 1
ATOM 755 O O . GLY A 1 99 ? 2.541 24.587 19.272 1.00 25.81 99 GLY A O 1
ATOM 756 N N . LEU A 1 100 ? 4.233 25.444 20.472 1.00 21.54 100 LEU A N 1
ATOM 757 C CA . LEU A 1 100 ? 5.143 24.336 20.166 1.00 21.70 100 LEU A CA 1
ATOM 758 C C . LEU A 1 100 ? 4.994 23.336 21.307 1.00 18.80 100 LEU A C 1
ATOM 759 O O . LEU A 1 100 ? 5.201 23.682 22.467 1.00 20.43 100 LEU A O 1
ATOM 764 N N . ILE A 1 101 ? 4.649 22.096 20.979 1.00 19.00 101 ILE A N 1
ATOM 765 C CA . ILE A 1 101 ? 4.425 21.075 22.001 1.00 17.54 101 ILE A CA 1
ATOM 766 C C . ILE A 1 101 ? 5.649 20.327 22.525 1.00 16.98 101 ILE A C 1
ATOM 767 O O . ILE A 1 101 ? 6.311 19.588 21.796 1.00 16.23 101 ILE A O 1
ATOM 772 N N . PRO A 1 102 ? 5.958 20.503 23.813 1.00 17.12 102 PRO A N 1
ATOM 773 C CA . PRO A 1 102 ? 7.104 19.823 24.411 1.00 15.75 102 PRO A CA 1
ATOM 774 C C . PRO A 1 102 ? 6.596 18.495 24.971 1.00 17.02 102 PRO A C 1
ATOM 775 O O . PRO A 1 102 ? 5.694 18.470 25.814 1.00 16.58 102 PRO A O 1
ATOM 779 N N . ILE A 1 103 ? 7.168 17.398 24.495 1.00 15.95 103 ILE A N 1
ATOM 780 C CA . ILE A 1 103 ? 6.772 16.072 24.944 1.00 15.14 103 ILE A CA 1
ATOM 781 C C . ILE A 1 103 ? 7.942 15.384 25.650 1.00 15.64 103 ILE A C 1
ATOM 782 O O . ILE A 1 103 ? 9.061 15.384 25.141 1.00 13.79 103 ILE A O 1
ATOM 787 N N . ILE A 1 104 ? 7.682 14.821 26.827 1.00 13.51 104 ILE A N 1
ATOM 788 C CA . ILE A 1 104 ? 8.716 14.122 27.595 1.00 14.88 104 ILE A CA 1
ATOM 789 C C . ILE A 1 104 ? 8.619 12.613 27.384 1.00 13.28 104 ILE A C 1
ATOM 790 O O . ILE A 1 104 ? 7.536 12.043 27.465 1.00 14.65 104 ILE A O 1
ATOM 795 N N . ALA A 1 105 ? 9.753 11.977 27.100 1.00 13.79 105 ALA A N 1
ATOM 796 C CA . ALA A 1 105 ? 9.801 10.530 26.880 1.00 14.74 105 ALA A CA 1
ATOM 797 C C . ALA A 1 105 ? 11.240 10.031 26.913 1.00 16.43 105 ALA A C 1
ATOM 798 O O . ALA A 1 105 ? 12.185 10.828 26.864 1.00 14.11 105 ALA A O 1
ATOM 800 N N . ASN A 1 106 ? 11.413 8.713 26.997 1.00 13.24 106 ASN A N 1
ATOM 801 C CA . ASN A 1 106 ? 12.757 8.154 26.991 1.00 16.25 106 ASN A CA 1
ATOM 802 C C . ASN A 1 106 ? 13.189 8.102 25.531 1.00 13.75 106 ASN A C 1
ATOM 803 O O . ASN A 1 106 ? 12.933 7.120 24.829 1.00 12.10 106 ASN A O 1
ATOM 808 N N . THR A 1 107 ? 13.852 9.160 25.077 1.00 11.80 107 THR A N 1
ATOM 809 C CA . THR A 1 107 ? 14.270 9.235 23.689 1.00 13.02 107 THR A CA 1
ATOM 810 C C . THR A 1 107 ? 15.377 8.277 23.281 1.00 13.19 107 THR A C 1
ATOM 811 O O . THR A 1 107 ? 15.777 8.269 22.122 1.00 15.12 107 THR A O 1
ATOM 815 N N . ASP A 1 108 ? 15.892 7.483 24.215 1.00 13.93 108 ASP A N 1
ATOM 816 C CA . ASP A 1 108 ? 16.912 6.505 23.834 1.00 18.29 108 ASP A CA 1
ATOM 817 C C . ASP A 1 108 ? 16.199 5.464 22.951 1.00 17.17 108 ASP A C 1
ATOM 818 O O . ASP A 1 108 ? 16.832 4.741 22.186 1.00 16.68 108 ASP A O 1
ATOM 823 N N . GLU A 1 109 ? 14.872 5.412 23.060 1.00 14.47 109 GLU A N 1
ATOM 824 C CA . GLU A 1 109 ? 14.063 4.468 22.295 1.00 16.37 109 GLU A CA 1
ATOM 825 C C . GLU A 1 109 ? 13.858 4.917 20.857 1.00 17.41 109 GLU A C 1
ATOM 826 O O . GLU A 1 109 ? 13.338 4.162 20.036 1.00 18.28 109 GLU A O 1
ATOM 832 N N . ILE A 1 110 ? 14.258 6.146 20.556 1.00 17.30 110 ILE A N 1
ATOM 833 C CA . ILE A 1 110 ? 14.087 6.697 19.218 1.00 16.70 110 ILE A CA 1
ATOM 834 C C . ILE A 1 110 ? 15.415 6.968 18.518 1.00 18.12 110 ILE A C 1
ATOM 835 O O . ILE A 1 110 ? 16.336 7.539 19.109 1.00 15.63 110 ILE A O 1
ATOM 840 N N . LYS A 1 111 ? 15.499 6.561 17.255 1.00 14.69 111 LYS A N 1
ATOM 841 C CA . LYS A 1 111 ? 16.707 6.750 16.464 1.00 17.90 111 LYS A CA 1
ATOM 842 C C . LYS A 1 111 ? 16.459 7.779 15.382 1.00 18.14 111 LYS A C 1
ATOM 843 O O . LYS A 1 111 ? 15.320 7.985 14.965 1.00 15.70 111 LYS A O 1
ATOM 849 N N . ASP A 1 112 ? 17.530 8.419 14.924 1.00 15.73 112 ASP A N 1
ATOM 850 C CA . ASP A 1 112 ? 17.416 9.425 13.881 1.00 17.24 112 ASP A CA 1
ATOM 851 C C . ASP A 1 112 ? 16.797 8.770 12.658 1.00 18.37 112 ASP A C 1
ATOM 852 O O . ASP A 1 112 ? 17.140 7.638 12.319 1.00 19.31 112 ASP A O 1
ATOM 857 N N . GLY A 1 113 ? 15.869 9.472 12.013 1.00 17.68 113 GLY A N 1
ATOM 858 C CA . GLY A 1 113 ? 15.224 8.926 10.833 1.00 16.59 113 GLY A CA 1
ATOM 859 C C . GLY A 1 113 ? 14.020 8.036 11.100 1.00 17.39 113 GLY A C 1
ATOM 860 O O . GLY A 1 113 ? 13.346 7.616 10.156 1.00 16.44 113 GLY A O 1
ATOM 861 N N . ASP A 1 114 ? 13.742 7.723 12.362 1.00 15.71 114 ASP A N 1
ATOM 862 C CA . ASP A 1 114 ? 12.574 6.889 12.661 1.00 18.11 114 ASP A CA 1
ATOM 863 C C . ASP A 1 114 ? 11.321 7.675 12.309 1.00 16.76 114 ASP A C 1
ATOM 864 O O . ASP A 1 114 ? 11.332 8.906 12.306 1.00 18.26 114 ASP A O 1
ATOM 869 N N . ILE A 1 115 ? 10.245 6.966 11.985 1.00 17.59 115 ILE A N 1
ATOM 870 C CA . ILE A 1 115 ? 8.979 7.626 11.707 1.00 16.40 115 ILE A CA 1
ATOM 871 C C . ILE A 1 115 ? 8.227 7.495 13.031 1.00 17.40 115 ILE A C 1
ATOM 872 O O . ILE A 1 115 ? 7.993 6.379 13.505 1.00 17.00 115 ILE A O 1
ATOM 877 N N . VAL A 1 116 ? 7.876 8.621 13.641 1.00 14.32 116 VAL A N 1
ATOM 878 C CA . VAL A 1 116 ? 7.183 8.587 14.921 1.00 13.97 116 VAL A CA 1
ATOM 879 C C . VAL A 1 116 ? 5.774 9.136 14.822 1.00 15.92 116 VAL A C 1
ATOM 880 O O . VAL A 1 116 ? 5.503 10.066 14.063 1.00 16.33 116 VAL A O 1
ATOM 884 N N . GLU A 1 117 ? 4.878 8.541 15.595 1.00 12.77 117 GLU A N 1
ATOM 885 C CA . GLU A 1 117 ? 3.482 8.949 15.613 1.00 15.58 117 GLU A CA 1
ATOM 886 C C . GLU A 1 117 ? 3.141 9.273 17.058 1.00 16.12 117 GLU A C 1
ATOM 887 O O . GLU A 1 117 ? 3.034 8.374 17.899 1.00 16.08 117 GLU A O 1
ATOM 893 N N . ILE A 1 118 ? 2.998 10.562 17.347 1.00 14.17 118 ILE A N 1
ATOM 894 C CA . ILE A 1 118 ? 2.677 11.017 18.691 1.00 16.47 118 ILE A CA 1
ATOM 895 C C . ILE A 1 118 ? 1.169 11.162 18.853 1.00 20.12 118 ILE A C 1
ATOM 896 O O . ILE A 1 118 ? 0.547 11.989 18.182 1.00 16.97 118 ILE A O 1
ATOM 901 N N . ASP A 1 119 ? 0.581 10.355 19.735 1.00 20.10 119 ASP A N 1
ATOM 902 C CA . ASP A 1 119 ? -0.855 10.427 19.984 1.00 20.25 119 ASP A CA 1
ATOM 903 C C . ASP A 1 119 ? -1.010 11.181 21.295 1.00 19.19 119 ASP A C 1
ATOM 904 O O . ASP A 1 119 ? -0.777 10.626 22.368 1.00 19.62 119 ASP A O 1
ATOM 909 N N . LEU A 1 120 ? -1.393 12.450 21.200 1.00 20.74 120 LEU A N 1
ATOM 910 C CA . LEU A 1 120 ? -1.539 13.298 22.381 1.00 24.42 120 LEU A CA 1
ATOM 911 C C . LEU A 1 120 ? -2.655 12.866 23.327 1.00 24.80 120 LEU A C 1
ATOM 912 O O . LEU A 1 120 ? -2.592 13.131 24.525 1.00 27.07 120 LEU A O 1
ATOM 917 N N . ASP A 1 121 ? -3.672 12.196 22.801 1.00 24.49 121 ASP A N 1
ATOM 918 C CA . ASP A 1 121 ? -4.765 11.750 23.656 1.00 24.40 121 ASP A CA 1
ATOM 919 C C . ASP A 1 121 ? -4.399 10.500 24.445 1.00 23.22 121 ASP A C 1
ATOM 920 O O . ASP A 1 121 ? -4.775 10.367 25.605 1.00 22.68 121 ASP A O 1
ATOM 925 N N . LYS A 1 122 ? -3.657 9.588 23.824 1.00 20.11 122 LYS A N 1
ATOM 926 C CA . LYS A 1 122 ? -3.256 8.360 24.506 1.00 21.55 122 LYS A CA 1
ATOM 927 C C . LYS A 1 122 ? -1.931 8.545 25.245 1.00 20.17 122 LYS A C 1
ATOM 928 O O . LYS A 1 122 ? -1.578 7.743 26.109 1.00 19.41 122 LYS A O 1
ATOM 934 N N . GLU A 1 123 ? -1.208 9.606 24.895 1.00 17.57 123 GLU A N 1
ATOM 935 C CA . GLU A 1 123 ? 0.093 9.892 25.485 1.00 17.97 123 GLU A CA 1
ATOM 936 C C . GLU A 1 123 ? 1.062 8.741 25.226 1.00 16.67 123 GLU A C 1
ATOM 937 O O . GLU A 1 123 ? 1.669 8.178 26.141 1.00 15.96 123 GLU A O 1
ATOM 943 N N . GLU A 1 124 ? 1.180 8.398 23.953 1.00 17.80 124 GLU A N 1
ATOM 944 C CA . GLU A 1 124 ? 2.064 7.339 23.507 1.00 17.93 124 GLU A CA 1
ATOM 945 C C . GLU A 1 124 ? 2.707 7.821 22.230 1.00 15.23 124 GLU A C 1
ATOM 946 O O . GLU A 1 124 ? 2.156 8.672 21.530 1.00 15.40 124 GLU A O 1
ATOM 952 N N . ILE A 1 125 ? 3.870 7.267 21.931 1.00 12.61 125 ILE A N 1
ATOM 953 C CA . ILE A 1 125 ? 4.581 7.600 20.713 1.00 11.65 125 ILE A CA 1
ATOM 954 C C . ILE A 1 125 ? 4.811 6.274 20.031 1.00 12.74 125 ILE A C 1
ATOM 955 O O . ILE A 1 125 ? 5.482 5.408 20.579 1.00 10.86 125 ILE A O 1
ATOM 960 N N . VAL A 1 126 ? 4.222 6.099 18.857 1.00 11.55 126 VAL A N 1
ATOM 961 C CA . VAL A 1 126 ? 4.411 4.870 18.110 1.00 13.15 126 VAL A CA 1
ATOM 962 C C . VAL A 1 126 ? 5.593 5.088 17.169 1.00 14.97 126 VAL A C 1
ATOM 963 O O . VAL A 1 126 ? 5.607 6.041 16.390 1.00 15.12 126 VAL A O 1
ATOM 967 N N . ILE A 1 127 ? 6.592 4.218 17.266 1.00 15.54 127 ILE A N 1
ATOM 968 C CA . ILE A 1 127 ? 7.765 4.280 16.404 1.00 16.99 127 ILE A CA 1
ATOM 969 C C . ILE A 1 127 ? 7.433 3.216 15.369 1.00 18.78 127 ILE A C 1
ATOM 970 O O . ILE A 1 127 ? 7.840 2.057 15.483 1.00 17.28 127 ILE A O 1
ATOM 975 N N . THR A 1 128 ? 6.660 3.636 14.371 1.00 18.18 128 THR A N 1
ATOM 976 C CA . THR A 1 128 ? 6.161 2.761 13.322 1.00 19.90 128 THR A CA 1
ATOM 977 C C . THR A 1 128 ? 7.150 1.832 12.638 1.00 21.57 128 THR A C 1
ATOM 978 O O . THR A 1 128 ? 6.848 0.661 12.448 1.00 20.03 128 THR A O 1
ATOM 982 N N . ASN A 1 129 ? 8.325 2.332 12.269 1.00 19.30 129 ASN A N 1
ATOM 983 C CA . ASN A 1 129 ? 9.305 1.484 11.596 1.00 20.10 129 ASN A CA 1
ATOM 984 C C . ASN A 1 129 ? 10.055 0.530 12.537 1.00 20.87 129 ASN A C 1
ATOM 985 O O . ASN A 1 129 ? 10.864 -0.288 12.087 1.00 19.03 129 ASN A O 1
ATOM 990 N N . LYS A 1 130 ? 9.786 0.616 13.838 1.00 19.41 130 LYS A N 1
ATOM 991 C CA . LYS A 1 130 ? 10.467 -0.255 14.795 1.00 17.80 130 LYS A CA 1
ATOM 992 C C . LYS A 1 130 ? 9.506 -1.173 15.558 1.00 18.36 130 LYS A C 1
ATOM 993 O O . LYS A 1 130 ? 9.904 -1.864 16.494 1.00 16.17 130 LYS A O 1
ATOM 999 N N . ASN A 1 131 ? 8.241 -1.175 15.154 1.00 18.01 131 ASN A N 1
ATOM 1000 C CA . ASN A 1 131 ? 7.231 -2.001 15.802 1.00 18.95 131 ASN A CA 1
ATOM 1001 C C . ASN A 1 131 ? 7.225 -1.896 17.323 1.00 19.14 131 ASN A C 1
ATOM 1002 O O . ASN A 1 131 ? 7.257 -2.902 18.031 1.00 15.43 131 ASN A O 1
ATOM 1007 N N . LYS A 1 132 ? 7.197 -0.668 17.822 1.00 16.80 132 LYS A N 1
ATOM 1008 C CA . LYS A 1 132 ? 7.143 -0.454 19.252 1.00 17.13 132 LYS A CA 1
ATOM 1009 C C . LYS A 1 132 ? 6.509 0.890 19.579 1.00 15.91 132 LYS A C 1
ATOM 1010 O O . LYS A 1 132 ? 6.511 1.816 18.766 1.00 12.83 132 LYS A O 1
ATOM 1016 N N . THR A 1 133 ? 5.952 0.971 20.777 1.00 13.56 133 THR A N 1
ATOM 1017 C CA . THR A 1 133 ? 5.295 2.172 21.252 1.00 15.45 133 THR A CA 1
ATOM 1018 C C . THR A 1 133 ? 5.827 2.471 22.643 1.00 15.28 133 THR A C 1
ATOM 1019 O O . THR A 1 133 ? 6.010 1.557 23.446 1.00 17.06 133 THR A O 1
ATOM 1023 N N . ILE A 1 134 ? 6.105 3.739 22.922 1.00 11.37 134 ILE A N 1
ATOM 1024 C CA . ILE A 1 134 ? 6.595 4.118 24.238 1.00 11.30 134 ILE A CA 1
ATOM 1025 C C . ILE A 1 134 ? 5.671 5.160 24.845 1.00 13.99 134 ILE A C 1
ATOM 1026 O O . ILE A 1 134 ? 4.985 5.892 24.127 1.00 12.73 134 ILE A O 1
AT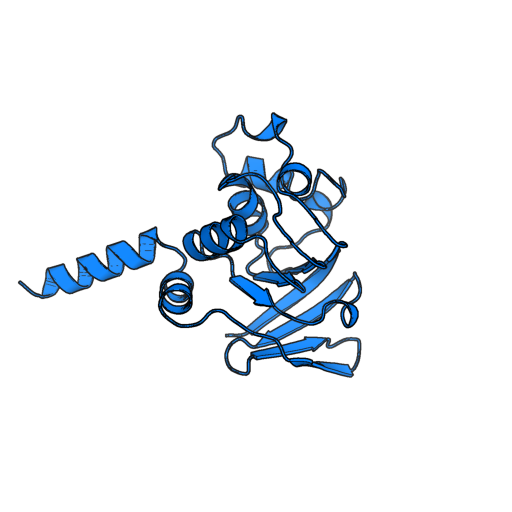OM 1031 N N . LYS A 1 135 ? 5.628 5.210 26.171 1.00 14.10 135 LYS A N 1
ATOM 1032 C CA . LYS A 1 135 ? 4.791 6.192 26.837 1.00 17.05 135 LYS A CA 1
ATOM 1033 C C . LYS A 1 135 ? 5.495 7.541 26.815 1.00 17.92 135 LYS A C 1
ATOM 1034 O O . LYS A 1 135 ? 6.722 7.613 26.724 1.00 17.48 135 LYS A O 1
ATOM 1040 N N . CYS A 1 136 ? 4.706 8.607 26.890 1.00 18.06 136 CYS A N 1
ATOM 1041 C CA . CYS A 1 136 ? 5.247 9.954 26.931 1.00 16.89 136 CYS A CA 1
ATOM 1042 C C . CYS A 1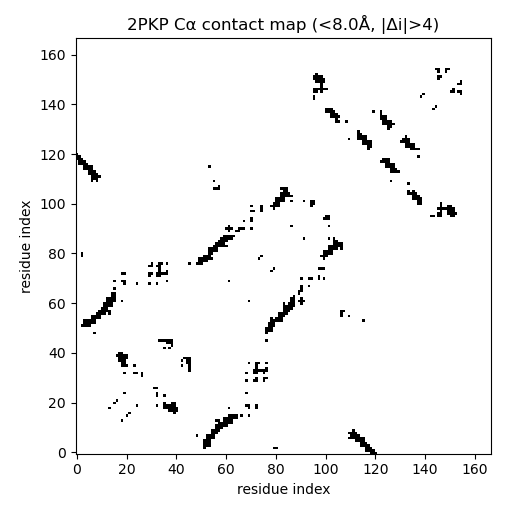 136 ? 4.357 10.758 27.867 1.00 17.31 136 CYS A C 1
ATOM 1043 O O . CYS A 1 136 ? 3.289 10.303 28.276 1.00 14.77 136 CYS A O 1
ATOM 1046 N N . GLU A 1 137 ? 4.817 11.945 28.219 1.00 14.93 137 GLU A N 1
ATOM 1047 C CA . GLU A 1 137 ? 4.059 12.819 29.084 1.00 16.85 137 GLU A CA 1
ATOM 1048 C C . GLU A 1 137 ? 3.861 14.122 28.335 1.00 18.14 137 GLU A C 1
ATOM 1049 O O . GLU A 1 137 ? 4.831 14.767 27.916 1.00 16.17 137 GLU A O 1
ATOM 1055 N N . THR A 1 138 ? 2.600 14.489 28.146 1.00 17.00 138 THR A N 1
ATOM 1056 C CA . THR A 1 138 ? 2.257 15.712 27.445 1.00 17.96 138 THR A CA 1
ATOM 1057 C C . THR A 1 138 ? 1.900 16.791 28.465 1.00 19.85 138 THR A C 1
ATOM 1058 O O . THR A 1 138 ? 1.670 16.499 29.638 1.00 18.80 138 THR A O 1
ATOM 1062 N N . PRO A 1 139 ? 1.853 18.057 28.029 1.00 20.49 139 PRO A N 1
ATOM 1063 C CA . PRO A 1 139 ? 1.516 19.150 28.944 1.00 19.90 139 PRO A CA 1
ATOM 1064 C C . PRO A 1 139 ? 0.085 19.014 29.484 1.00 19.29 139 PRO A C 1
ATOM 1065 O O . PRO A 1 139 ? -0.802 18.489 28.807 1.00 18.22 139 PRO A O 1
ATOM 1069 N N . LYS A 1 140 ? -0.125 19.488 30.704 1.00 19.77 140 LYS A N 1
ATOM 1070 C CA . LYS A 1 140 ? -1.434 19.430 31.345 1.00 23.63 140 LYS A CA 1
ATOM 1071 C C . LYS A 1 140 ? -1.850 20.826 31.799 1.00 24.90 140 LYS A C 1
ATOM 1072 O O . LYS A 1 140 ? -1.155 21.810 31.543 1.00 22.83 140 LYS A O 1
ATOM 1078 N N . GLY A 1 141 ? -2.988 20.893 32.484 1.00 26.10 141 GLY A N 1
ATOM 1079 C CA . GLY A 1 141 ? -3.491 22.149 33.011 1.00 26.62 141 GLY A CA 1
ATOM 1080 C C . GLY A 1 141 ? -3.474 23.363 32.102 1.00 25.54 141 GLY A C 1
ATOM 1081 O O . GLY A 1 141 ? -3.813 23.283 30.922 1.00 26.50 141 GLY A O 1
ATOM 1082 N N . LEU A 1 142 ? -3.083 24.501 32.663 1.00 25.80 142 LEU A N 1
ATOM 1083 C CA . LEU A 1 142 ? -3.036 25.750 31.911 1.00 26.75 142 LEU A CA 1
ATOM 1084 C C . LEU A 1 142 ? -2.207 25.636 30.633 1.00 25.22 142 LEU A C 1
ATOM 1085 O O . LEU A 1 142 ? -2.624 26.092 29.565 1.00 26.08 142 LEU A O 1
ATOM 1090 N N . GLU A 1 143 ? -1.035 25.023 30.742 1.00 24.03 143 GLU A N 1
ATOM 1091 C CA . GLU A 1 143 ? -0.160 24.859 29.592 1.00 24.27 143 GLU A CA 1
ATOM 1092 C C . GLU A 1 143 ? -0.857 24.116 28.465 1.00 23.67 143 GLU A C 1
ATOM 1093 O O . GLU A 1 143 ? -0.698 24.460 27.292 1.00 22.96 143 GLU A O 1
ATOM 1099 N N . ARG A 1 144 ? -1.636 23.099 28.819 1.00 23.56 144 ARG A N 1
ATOM 1100 C CA . ARG A 1 144 ? -2.357 22.333 27.815 1.00 24.59 144 ARG A CA 1
ATOM 1101 C C . ARG A 1 144 ? -3.389 23.227 27.127 1.00 25.63 144 ARG A C 1
ATOM 1102 O O . ARG A 1 144 ? -3.560 23.156 25.911 1.00 26.09 144 ARG A O 1
ATOM 1110 N N . GLU A 1 145 ? -4.061 24.078 27.902 1.00 28.38 145 GLU A N 1
ATOM 1111 C CA . GLU A 1 145 ? -5.068 24.987 27.345 1.00 31.25 145 GLU A CA 1
ATOM 1112 C C . GLU A 1 145 ? -4.429 25.995 26.391 1.00 30.25 145 GLU A C 1
ATOM 1113 O O . GLU A 1 145 ? -4.926 26.222 25.284 1.00 30.74 145 GLU A O 1
ATOM 1119 N N . ILE A 1 146 ? -3.324 26.595 26.823 1.00 28.57 146 ILE A N 1
ATOM 1120 C CA . ILE A 1 146 ? -2.616 27.561 25.996 1.00 26.80 146 ILE A CA 1
ATOM 1121 C C . ILE A 1 146 ? -2.190 26.882 24.696 1.00 29.47 146 ILE A C 1
ATOM 1122 O O . ILE A 1 146 ? -2.366 27.439 23.608 1.00 30.63 146 ILE A O 1
ATOM 1127 N N . LEU A 1 147 ? -1.648 25.671 24.809 1.00 27.00 147 LEU A N 1
ATOM 1128 C CA . LEU A 1 147 ? -1.225 24.919 23.633 1.00 28.10 147 LEU A CA 1
ATOM 1129 C C . LEU A 1 147 ? -2.409 24.658 22.714 1.00 30.10 147 LEU A C 1
ATOM 1130 O O . LEU A 1 14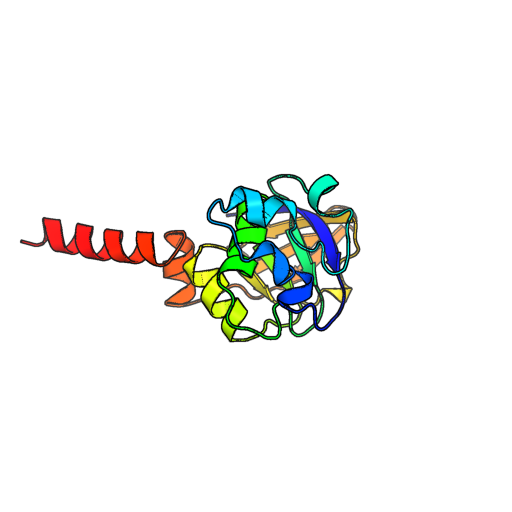7 ? -2.320 24.846 21.500 1.00 29.68 147 LEU A O 1
ATOM 1135 N N . ALA A 1 148 ? -3.515 24.211 23.301 1.00 29.00 148 ALA A N 1
ATOM 1136 C CA . ALA A 1 148 ? -4.721 23.919 22.539 1.00 32.20 148 ALA A CA 1
ATOM 1137 C C . ALA A 1 148 ? -5.158 25.138 21.726 1.00 32.80 148 ALA A C 1
ATOM 1138 O O . ALA A 1 148 ? -5.656 25.006 20.608 1.00 35.19 148 ALA A O 1
ATOM 1140 N N . ALA A 1 149 ? -4.966 26.326 22.287 1.00 32.17 149 ALA A N 1
ATOM 1141 C CA . ALA A 1 149 ? -5.346 27.548 21.596 1.00 32.52 149 ALA A CA 1
ATOM 1142 C C . ALA A 1 149 ? -4.286 27.941 20.573 1.00 33.15 149 ALA A C 1
ATOM 1143 O O . ALA A 1 149 ? -4.496 28.856 19.776 1.00 36.66 149 ALA A O 1
ATOM 1145 N N . GLY A 1 150 ? -3.148 27.254 20.602 1.00 32.21 150 GLY A N 1
ATOM 1146 C CA . GLY A 1 150 ? -2.079 27.548 19.661 1.00 31.16 150 GLY A CA 1
ATOM 1147 C C . GLY A 1 150 ? -1.084 28.600 20.123 1.00 31.76 150 GLY A C 1
ATOM 1148 O O . GLY A 1 150 ? -0.304 29.123 19.323 1.00 30.21 150 GLY A O 1
ATOM 1149 N N . GLY A 1 151 ? -1.098 28.917 21.412 1.00 30.76 151 GLY A N 1
ATOM 1150 C CA . GLY A 1 151 ? -0.174 29.915 21.917 1.00 30.01 151 GLY A CA 1
ATOM 1151 C C . GLY A 1 151 ? -0.840 30.877 22.877 1.00 29.87 151 GLY A C 1
ATOM 1152 O O . GLY A 1 151 ? -2.068 30.946 22.946 1.00 29.68 151 GLY A O 1
ATOM 1153 N N . LEU A 1 152 ? -0.028 31.627 23.614 1.00 28.66 152 LEU A N 1
ATOM 1154 C CA . LEU A 1 152 ? -0.540 32.572 24.596 1.00 32.30 152 LEU A CA 1
ATOM 1155 C C . LEU A 1 152 ? -1.455 33.633 23.992 1.00 36.16 152 LEU A C 1
ATOM 1156 O O . LEU A 1 152 ? -2.520 33.930 24.542 1.00 35.55 152 LEU A O 1
ATOM 1161 N N . VAL A 1 153 ? -1.043 34.202 22.862 1.00 36.87 153 VAL A N 1
ATOM 1162 C CA . VAL A 1 153 ? -1.838 35.229 22.200 1.00 39.36 153 VAL A CA 1
ATOM 1163 C C . VAL A 1 153 ? -3.263 34.749 21.938 1.00 40.39 153 VAL A C 1
ATOM 1164 O O . VAL A 1 153 ? -4.225 35.376 22.388 1.00 41.35 153 VAL A O 1
ATOM 1168 N N . ASN A 1 154 ? -3.402 33.639 21.220 1.00 39.36 154 ASN A N 1
ATOM 1169 C CA . ASN A 1 154 ? -4.727 33.104 20.927 1.00 40.81 154 ASN A CA 1
ATOM 1170 C C . ASN A 1 154 ? -5.512 32.829 22.198 1.00 39.87 154 ASN A C 1
ATOM 1171 O O . ASN A 1 154 ? -6.696 33.152 22.292 1.00 39.58 154 ASN A O 1
ATOM 1176 N N . TYR A 1 155 ? -4.851 32.217 23.173 1.00 38.09 155 TYR A N 1
ATOM 1177 C CA . TYR A 1 155 ? -5.497 31.911 24.440 1.00 37.99 155 TYR A CA 1
ATOM 1178 C C . TYR A 1 155 ? -6.137 33.175 25.007 1.00 38.99 155 TYR A C 1
ATOM 1179 O O . TYR A 1 155 ? -7.293 33.160 25.425 1.00 36.92 155 TYR A O 1
ATOM 1188 N N . LEU A 1 156 ? -5.380 34.268 25.008 1.00 39.65 156 LEU A N 1
ATOM 1189 C CA . LEU A 1 156 ? -5.868 35.533 25.540 1.00 40.97 156 LEU A CA 1
ATOM 1190 C C . LEU A 1 156 ? -7.006 36.164 24.750 1.00 42.21 156 LEU A C 1
ATOM 1191 O O . LEU A 1 156 ? -7.916 36.751 25.338 1.00 41.73 156 LEU A O 1
ATOM 1196 N N . LYS A 1 157 ? -6.976 36.057 23.426 1.00 44.72 157 LYS A N 1
ATOM 1197 C CA . LYS A 1 157 ? -8.052 36.657 22.654 1.00 49.31 157 LYS A CA 1
ATOM 1198 C C . LYS A 1 157 ? -9.316 35.814 22.740 1.00 51.01 157 LYS A C 1
ATOM 1199 O O . LYS A 1 157 ? -10.421 36.311 22.515 1.00 50.91 157 LYS A O 1
ATOM 1205 N N . LYS A 1 158 ? -9.158 34.538 23.077 1.00 52.00 158 LYS A N 1
ATOM 1206 C CA . LYS A 1 158 ? -10.314 33.668 23.231 1.00 53.08 158 LYS A CA 1
ATOM 1207 C C . LYS A 1 158 ? -10.933 33.991 24.588 1.00 53.72 158 LYS A C 1
ATOM 1208 O O . LYS A 1 158 ? -12.140 33.852 24.782 1.00 53.81 158 LYS A O 1
ATOM 1214 N N . ARG A 1 159 ? -10.093 34.439 25.517 1.00 54.50 159 ARG A N 1
ATOM 1215 C CA . ARG A 1 159 ? -10.544 34.803 26.854 1.00 57.40 159 ARG A CA 1
ATOM 1216 C C . ARG A 1 159 ? -11.323 36.118 26.757 1.00 57.69 159 ARG A C 1
ATOM 1217 O O . ARG A 1 159 ? -12.327 36.314 27.443 1.00 56.48 159 ARG A O 1
ATOM 1225 N N . LYS A 1 160 ? -10.851 37.017 25.899 1.00 56.83 160 LYS A N 1
ATOM 1226 C CA . LYS A 1 160 ? -11.512 38.303 25.702 1.00 57.65 160 LYS A CA 1
ATOM 1227 C C . LYS A 1 160 ? -12.819 38.083 24.950 1.00 55.33 160 LYS A C 1
ATOM 1228 O O . LYS A 1 160 ? -13.858 38.623 25.326 1.00 53.11 160 LYS A O 1
ATOM 1234 N N . LEU A 1 161 ? -12.756 37.285 23.886 1.00 52.81 161 LEU A N 1
ATOM 1235 C CA . LEU A 1 161 ? -13.932 36.984 23.080 1.00 51.10 161 LEU A CA 1
ATOM 1236 C C . LEU A 1 161 ? -15.087 36.526 23.966 1.00 53.70 161 LEU A C 1
ATOM 1237 O O . LEU A 1 161 ? -16.222 36.984 23.812 1.00 54.30 161 LEU A O 1
ATOM 1242 N N . ILE A 1 162 ? -14.792 35.616 24.889 1.00 54.27 162 ILE A N 1
ATOM 1243 C CA . ILE A 1 162 ? -15.801 35.108 25.807 1.00 55.01 162 ILE A CA 1
ATOM 1244 C C . ILE A 1 162 ? -16.353 36.268 26.630 1.00 57.47 162 ILE A C 1
ATOM 1245 O O . ILE A 1 162 ? -17.565 36.398 26.807 1.00 56.93 162 ILE A O 1
ATOM 1250 N N . GLN A 1 163 ? -15.454 37.112 27.128 1.00 59.83 163 GLN A N 1
ATOM 1251 C CA . GLN A 1 163 ? -15.847 38.266 27.928 1.00 64.84 163 GLN A CA 1
ATOM 1252 C C . GLN A 1 163 ? -16.686 39.234 27.108 1.00 64.59 163 GLN A C 1
ATOM 1253 O O . GLN A 1 163 ? -17.535 39.945 27.644 1.00 64.32 163 GLN A O 1
ATOM 1259 N N . SER A 1 164 ? -16.442 39.251 25.803 1.00 63.24 164 SER A N 1
ATOM 1260 C CA . SER A 1 164 ? -17.169 40.126 24.898 1.00 64.26 164 SER A CA 1
ATOM 1261 C C . SER A 1 164 ? -18.660 39.816 24.922 1.00 64.41 164 SER A C 1
ATOM 1262 O O . SER A 1 164 ? -19.479 40.688 25.210 1.00 65.74 164 SER A O 1
ATOM 1265 N N . LYS A 1 165 ? -19.006 38.569 24.623 1.00 64.48 165 LYS A N 1
ATOM 1266 C CA . LYS A 1 165 ? -20.401 38.152 24.595 1.00 64.39 165 LYS A CA 1
ATOM 1267 C C . LYS A 1 165 ? -20.992 37.999 25.993 1.00 66.92 165 LYS A C 1
ATOM 1268 O O . LYS A 1 165 ? -22.117 37.525 26.149 1.00 65.45 165 LYS A O 1
ATOM 1274 N N . LYS A 1 166 ? -20.235 38.405 27.008 1.00 68.18 166 LYS A N 1
ATOM 1275 C CA . LYS A 1 166 ? -20.703 38.307 28.385 1.00 70.42 166 LYS A CA 1
ATOM 1276 C C . LYS A 1 166 ? -21.477 39.562 28.781 1.00 73.03 166 LYS A C 1
ATOM 1277 O O . LYS A 1 166 ? -22.333 39.522 29.666 1.00 72.82 166 LYS A O 1
ATOM 1283 N N . GLY A 1 167 ? -21.172 40.675 28.119 1.00 76.06 167 GLY A N 1
ATOM 1284 C CA . GLY A 1 167 ? -21.855 41.920 28.418 1.00 79.74 167 GLY A CA 1
ATOM 1285 C C . GLY A 1 167 ? -20.907 43.040 28.801 1.00 82.45 167 GLY A C 1
ATOM 1286 O O . GLY A 1 167 ? -20.909 44.084 28.114 1.00 84.45 167 GLY A O 1
#

Solvent-accessible surface area: 8987 Å² total; per-residue (Å²): 119,94,10,110,12,115,0,16,61,24,47,95,74,6,45,4,84,10,0,2,23,27,102,79,50,226,44,134,68,37,145,88,4,6,53,50,0,0,27,39,89,32,125,67,0,29,177,113,18,135,156,28,10,0,0,0,0,5,78,51,0,1,32,45,45,62,103,105,51,0,0,44,0,0,78,71,20,26,2,72,0,0,0,0,57,38,24,15,201,65,4,47,133,7,0,2,35,31,3,1,10,2,0,61,9,76,1,83,62,0,117,99,28,2,47,0,38,0,17,34,122,146,49,58,0,48,0,48,77,96,147,76,69,22,180,16,101,12,8,93,41,103,72,126,98,12,16,90,15,28,4,65,115,44,54,61,117,102,136,139,105,107,99,81,164,158,110

CATH classification: 3.20.19.10

Secondary structure (DSSP, 8-state):
-EEEEEEEE--S--BHHHHS-GGGGS---HHHHHTTTTTTT-TTHHHH--TT-EEEE-TTBTBSS--HHHHHHHHTTT--EEEES-B-HHHHHHHHHHT-EEEE--GGG--TT-EEEEETTTTEEEEGGGTEEEE-B---HHHHHHHHTTSHHHHHHHHHHHHHTT-

InterPro domains:
  IPR000573 Aconitase A/isopropylmalate dehydratase small subunit, swivel domain [PF00694] (41-103)
  IPR011827 Hydrolyase LeuD/HacB/DmdB [MF_01032] (3-161)
  IPR011827 Hydrolyase LeuD/HacB/DmdB [TIGR02087] (5-159)
  IPR015928 Aconitase/3-isopropylmalate dehydratase, swivel [G3DSA:3.20.19.10] (1-159)
  IPR033940 3-isopropylmalate dehydratase, swivel domain [cd01577] (9-120)
  IPR050075 3-isopropylmalate dehydratase small subunit [PTHR43345] (2-163)